Protein AF-A0A2C6XZT0-F1 (afdb_monomer_lite)

Secondary structure (DSSP, 8-state):
--SSPPS--B-TTSSBP--HHHHHHHHHHHHHHHHHHHHHHHHHHHTT--HHHHHHHHHHHHHHSPPSS-S----SPPPPPPPP-----

Organism: NCBI:txid1335062

Sequence (89 aa):
MSLEPPARWPGANGQPVSCREKLKVLAENHREAAAMLRDLLEDAVLMGVDEAAMRRILAELVQSLPSPRRAGAPSGPAPGPTPGAGSAG

pLDDT: mean 85.77, std 17.22, range [43.88, 98.56]

Structure (mmCIF, N/CA/C/O backbone):
data_AF-A0A2C6XZT0-F1
#
_entry.id   AF-A0A2C6XZT0-F1
#
loop_
_atom_site.group_PDB
_atom_site.id
_atom_site.type_symbol
_atom_site.label_atom_id
_atom_site.label_alt_id
_atom_site.label_comp_id
_atom_site.label_asym_id
_atom_site.label_entity_id
_atom_site.label_seq_id
_atom_site.pdbx_PDB_ins_code
_atom_site.Cartn_x
_atom_site.Cartn_y
_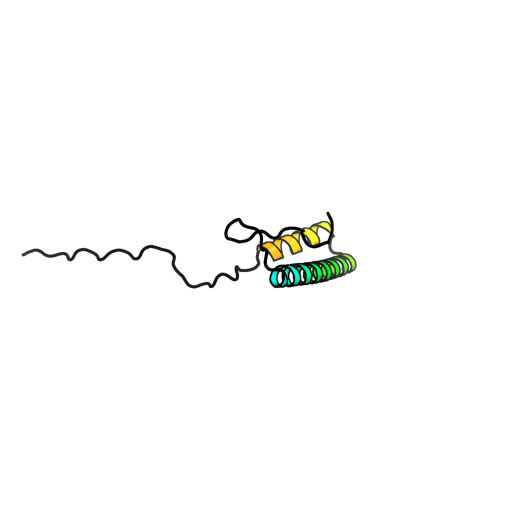atom_site.Cartn_z
_atom_site.occupancy
_atom_site.B_iso_or_equiv
_atom_site.auth_seq_id
_atom_site.auth_comp_id
_atom_site.auth_asym_id
_atom_site.auth_atom_id
_atom_site.pdbx_PDB_model_num
ATOM 1 N N . MET A 1 1 ? -9.651 7.103 -9.606 1.00 56.06 1 MET A N 1
ATOM 2 C CA . MET A 1 1 ? -9.551 6.429 -8.293 1.00 56.06 1 MET A CA 1
ATOM 3 C C . MET A 1 1 ? -8.785 7.375 -7.386 1.00 56.06 1 MET A C 1
ATOM 5 O O . MET A 1 1 ? -7.719 7.811 -7.794 1.00 56.06 1 MET A O 1
ATOM 9 N N . SER A 1 2 ? -9.371 7.799 -6.267 1.00 73.25 2 SER A N 1
ATOM 10 C CA . SER A 1 2 ? -8.730 8.757 -5.354 1.00 73.25 2 SER A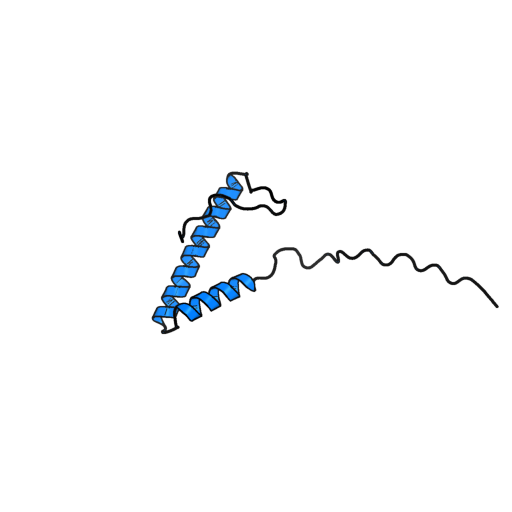 CA 1
ATOM 11 C C . SER A 1 2 ? -7.772 8.020 -4.414 1.00 73.25 2 SER A C 1
ATOM 13 O O . SER A 1 2 ? -8.079 6.894 -4.032 1.00 73.25 2 SER A O 1
ATOM 15 N N . LEU A 1 3 ? -6.654 8.642 -4.026 1.00 84.19 3 LEU A N 1
ATOM 16 C CA . LEU A 1 3 ? -5.743 8.121 -2.987 1.00 84.19 3 LEU A CA 1
ATOM 17 C C . LEU A 1 3 ? -6.226 8.447 -1.560 1.00 84.19 3 LEU A C 1
ATOM 19 O O . LEU A 1 3 ? -5.551 8.147 -0.577 1.00 84.19 3 LEU A O 1
ATOM 23 N N . GLU A 1 4 ? -7.404 9.058 -1.442 1.00 92.81 4 GLU A N 1
ATOM 24 C CA . GLU A 1 4 ? -8.048 9.326 -0.163 1.00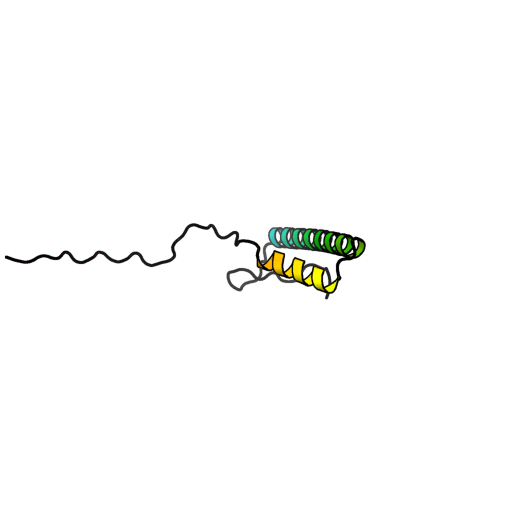 92.81 4 GLU A CA 1
ATOM 25 C C . GLU A 1 4 ? -8.581 8.040 0.486 1.00 92.81 4 GLU A C 1
ATOM 27 O O . GLU A 1 4 ? -9.082 7.155 -0.216 1.00 92.81 4 GLU A O 1
ATOM 32 N N . PRO A 1 5 ? -8.536 7.940 1.827 1.00 94.38 5 PRO A N 1
ATOM 33 C CA . PRO A 1 5 ? -9.132 6.822 2.537 1.00 94.38 5 PRO A CA 1
ATOM 34 C C . PRO A 1 5 ? -10.646 6.727 2.286 1.00 94.38 5 PRO A C 1
ATOM 36 O O . PRO A 1 5 ? -11.329 7.746 2.137 1.00 94.38 5 PRO A O 1
ATOM 39 N N . PRO A 1 6 ? -11.209 5.507 2.286 1.00 92.94 6 PRO A N 1
ATOM 40 C CA . PRO A 1 6 ? -12.631 5.300 2.063 1.00 92.94 6 PRO A CA 1
ATOM 41 C C . PRO A 1 6 ? -13.483 5.920 3.177 1.00 92.94 6 PRO A C 1
ATOM 43 O O . PRO A 1 6 ? -13.157 5.856 4.363 1.00 92.94 6 PRO A O 1
ATOM 46 N N . ALA A 1 7 ? -14.646 6.451 2.791 1.00 90.25 7 ALA A N 1
ATOM 47 C CA . ALA A 1 7 ? -15.614 7.032 3.724 1.00 90.25 7 ALA A CA 1
ATOM 48 C C . ALA A 1 7 ? -16.267 5.992 4.655 1.00 90.25 7 ALA A C 1
ATOM 50 O O . ALA A 1 7 ? -16.795 6.344 5.708 1.00 90.25 7 ALA A O 1
ATOM 51 N N . ARG A 1 8 ? -16.274 4.710 4.263 1.00 92.88 8 ARG A N 1
ATOM 52 C CA . ARG A 1 8 ? -16.855 3.605 5.036 1.00 92.88 8 ARG A CA 1
ATOM 53 C C . ARG A 1 8 ? -15.917 2.406 5.035 1.00 92.88 8 ARG A C 1
ATOM 55 O O . ARG A 1 8 ? -15.515 1.939 3.975 1.00 92.88 8 ARG A O 1
ATOM 62 N N . TRP A 1 9 ? -15.641 1.890 6.229 1.00 95.50 9 TRP A N 1
ATOM 63 C CA . TRP A 1 9 ? -14.816 0.706 6.451 1.00 95.50 9 TRP A CA 1
ATOM 64 C C . TRP A 1 9 ? -15.710 -0.466 6.869 1.00 95.50 9 TRP A C 1
ATOM 66 O O . TRP A 1 9 ? -16.345 -0.371 7.924 1.00 95.50 9 TRP A O 1
ATOM 76 N N . PRO A 1 10 ? -15.814 -1.546 6.073 1.00 95.12 10 PRO A N 1
ATOM 77 C CA . PRO A 1 10 ? -16.656 -2.688 6.413 1.00 95.12 10 PRO A CA 1
ATOM 78 C C . PRO A 1 10 ? -16.073 -3.455 7.606 1.00 95.12 10 PRO A C 1
ATOM 80 O O . PRO A 1 10 ? -14.890 -3.790 7.632 1.00 95.12 10 PRO A O 1
ATOM 83 N N . GLY A 1 11 ? -16.905 -3.734 8.606 1.00 92.88 11 GLY A N 1
ATOM 84 C CA . GLY A 1 11 ? -16.566 -4.611 9.720 1.00 92.88 11 GLY A CA 1
ATOM 85 C C . GLY A 1 11 ? -16.834 -6.081 9.394 1.00 92.88 11 GLY A C 1
ATOM 86 O O . GLY A 1 11 ? -17.632 -6.417 8.521 1.00 92.88 11 GLY A O 1
ATOM 87 N N . ALA A 1 12 ? -16.196 -6.981 10.145 1.00 89.81 12 ALA A N 1
ATOM 88 C CA . ALA A 1 12 ? -16.334 -8.430 9.961 1.00 89.81 12 ALA A CA 1
ATOM 89 C C . ALA A 1 12 ? -17.754 -8.967 10.239 1.00 89.81 12 ALA A C 1
ATOM 91 O O . ALA A 1 12 ? -18.100 -10.056 9.799 1.00 89.81 12 ALA A O 1
ATOM 92 N N . ASN A 1 13 ? -18.580 -8.205 10.958 1.00 90.31 13 ASN A N 1
ATOM 93 C CA . ASN A 1 13 ? -19.983 -8.515 11.244 1.00 90.31 13 ASN A CA 1
ATOM 94 C C . ASN A 1 13 ? -20.952 -7.978 10.170 1.00 90.31 13 ASN A C 1
ATOM 96 O O . ASN A 1 13 ? -22.161 -7.974 10.390 1.00 90.31 13 ASN A O 1
ATOM 100 N N . GLY A 1 14 ? -20.435 -7.458 9.052 1.00 91.12 14 GLY A N 1
ATOM 101 C CA . GLY A 1 14 ? -21.231 -6.842 7.989 1.00 91.12 14 GLY A CA 1
ATOM 102 C C . GLY A 1 14 ? -21.687 -5.408 8.283 1.00 91.12 14 GLY A C 1
ATOM 103 O O . GLY A 1 14 ? -22.240 -4.762 7.398 1.00 91.12 14 GLY A O 1
ATOM 104 N N . GLN A 1 15 ? -21.430 -4.882 9.485 1.00 92.56 15 GLN A N 1
ATOM 105 C CA . GLN A 1 15 ? -21.700 -3.487 9.838 1.00 92.56 15 GLN A CA 1
ATOM 106 C C . GLN A 1 15 ? -20.430 -2.640 9.693 1.00 92.56 15 GLN A C 1
ATOM 108 O O . GLN A 1 15 ? -19.331 -3.143 9.934 1.00 92.56 15 GLN A O 1
ATOM 113 N N . PRO A 1 16 ? -20.530 -1.357 9.309 1.00 94.81 16 PRO A N 1
ATOM 114 C CA . PRO A 1 16 ? -19.361 -0.495 9.199 1.00 94.81 16 PRO A CA 1
ATOM 115 C C . PRO A 1 16 ? -18.733 -0.219 10.571 1.00 94.81 16 PRO A C 1
ATOM 117 O O . PRO A 1 16 ? -19.422 -0.115 11.588 1.00 94.81 16 PRO A O 1
ATOM 120 N N . VAL A 1 17 ? -17.413 -0.040 10.597 1.00 95.69 17 VAL A N 1
ATOM 121 C CA . VAL A 1 17 ? -16.709 0.448 11.789 1.00 95.69 17 VAL A CA 1
ATOM 122 C C . VAL A 1 17 ? -17.190 1.872 12.089 1.00 95.69 17 VAL A C 1
ATOM 124 O O . VAL A 1 17 ? -17.085 2.747 11.238 1.00 95.69 17 VAL A O 1
ATOM 127 N N . SER A 1 18 ? -17.726 2.108 13.289 1.00 93.06 18 SER A N 1
ATOM 128 C CA . SER A 1 18 ? -18.325 3.400 13.677 1.00 93.06 18 SER A CA 1
ATOM 129 C C . SER A 1 18 ? -17.565 4.154 14.773 1.00 93.06 18 SER A C 1
ATOM 131 O O . SER A 1 18 ? -17.766 5.351 14.951 1.00 93.06 18 SER A O 1
ATOM 133 N N . CYS A 1 19 ? -16.679 3.478 15.511 1.00 95.38 19 CYS A N 1
ATOM 134 C CA . CYS A 1 19 ? -15.862 4.110 16.547 1.00 95.38 19 CYS A CA 1
ATOM 135 C C . CYS A 1 19 ? -14.898 5.120 15.911 1.00 95.38 19 CYS A C 1
ATOM 137 O O . CYS A 1 19 ? -14.090 4.761 15.050 1.00 95.38 19 CYS A O 1
ATOM 139 N N . ARG A 1 20 ? -14.988 6.379 16.349 1.00 95.25 20 ARG A N 1
ATOM 140 C CA . ARG A 1 20 ? -14.254 7.511 15.775 1.00 95.25 20 ARG A CA 1
ATOM 141 C C . ARG A 1 20 ? -12.742 7.309 15.835 1.00 95.25 20 ARG A C 1
ATOM 143 O O . ARG A 1 20 ? -12.055 7.576 14.853 1.00 95.25 20 ARG A O 1
ATOM 150 N N . GLU A 1 21 ? -12.230 6.802 16.950 1.00 97.00 21 GLU A N 1
ATOM 151 C CA . GLU A 1 21 ? -10.803 6.546 17.152 1.00 97.00 21 GLU A CA 1
ATOM 152 C C . GLU A 1 21 ? -10.302 5.469 16.185 1.00 97.00 21 GLU A C 1
ATOM 154 O O . GLU A 1 21 ? -9.277 5.653 15.534 1.00 97.00 21 GLU A O 1
ATOM 159 N N . LYS A 1 22 ? -11.065 4.381 16.007 1.00 95.12 22 LYS A N 1
ATOM 160 C CA . LYS A 1 22 ? -10.726 3.329 15.035 1.00 95.12 22 LYS A CA 1
ATOM 161 C C . LYS A 1 22 ? -10.720 3.866 13.608 1.00 95.12 22 LYS A C 1
ATOM 163 O O . LYS A 1 22 ? -9.819 3.545 12.844 1.00 95.12 22 LYS A O 1
ATOM 168 N N . LEU A 1 23 ? -11.708 4.686 13.254 1.00 96.69 23 LEU A N 1
ATOM 169 C CA . LEU A 1 23 ? -11.786 5.308 11.932 1.00 96.69 23 LEU A CA 1
ATOM 170 C C . LEU A 1 23 ? -10.604 6.240 11.661 1.00 96.69 23 LEU A C 1
ATOM 172 O O . LEU A 1 23 ? -10.066 6.220 10.557 1.00 96.69 23 LEU A O 1
ATOM 176 N N . LYS A 1 24 ? -10.178 7.017 12.665 1.00 96.25 24 LYS A N 1
ATOM 177 C CA . LYS A 1 24 ? -8.990 7.869 12.561 1.00 96.25 24 LYS A CA 1
ATOM 178 C C . LYS A 1 24 ? -7.745 7.033 12.253 1.00 96.25 24 LYS A C 1
ATOM 180 O O 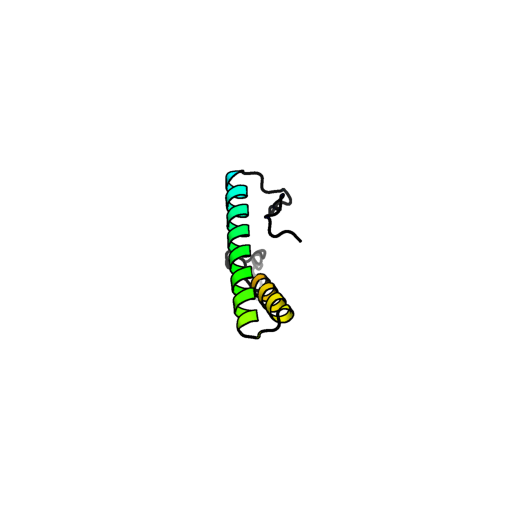. LYS A 1 24 ? -7.091 7.299 11.252 1.00 96.25 24 LYS A O 1
ATOM 185 N N . VAL A 1 25 ? -7.497 5.986 13.042 1.00 97.19 25 VAL A N 1
ATOM 186 C CA . VAL A 1 25 ? -6.342 5.093 12.846 1.00 97.19 25 VAL A CA 1
ATOM 187 C C . VAL A 1 25 ? -6.383 4.416 11.473 1.00 97.19 25 VAL A C 1
ATOM 189 O O . VAL A 1 25 ? -5.380 4.378 10.773 1.00 97.19 25 VAL A O 1
ATOM 192 N N . LEU A 1 26 ? -7.545 3.925 11.027 1.00 97.31 26 LEU A N 1
ATOM 193 C CA . LEU A 1 26 ? -7.678 3.319 9.694 1.00 97.31 26 LEU A CA 1
ATOM 194 C C . LEU A 1 26 ? -7.373 4.317 8.567 1.00 97.31 26 LEU A C 1
ATOM 196 O O . LEU A 1 26 ? -6.733 3.958 7.579 1.00 97.31 26 LEU A O 1
ATOM 200 N N . ALA A 1 27 ? -7.810 5.569 8.714 1.00 96.75 27 ALA A N 1
ATOM 201 C CA . ALA A 1 27 ? -7.530 6.622 7.747 1.00 96.75 27 ALA A CA 1
ATOM 202 C C . ALA A 1 27 ? -6.049 7.045 7.742 1.00 96.75 27 ALA A C 1
ATOM 204 O O . ALA A 1 27 ? -5.530 7.386 6.681 1.00 96.75 27 ALA A O 1
ATOM 205 N N . GLU A 1 28 ? -5.375 7.034 8.895 1.00 97.56 28 GLU A N 1
ATOM 206 C CA . GLU A 1 28 ? -3.927 7.268 9.014 1.00 97.56 28 GLU A CA 1
ATOM 207 C C . GLU A 1 28 ? -3.144 6.129 8.346 1.00 97.56 28 GLU A C 1
ATOM 209 O O . GLU A 1 28 ? -2.420 6.382 7.383 1.00 97.56 28 GLU A O 1
ATOM 214 N N . ASN A 1 29 ? -3.419 4.875 8.720 1.00 96.88 29 ASN A N 1
ATOM 215 C CA . ASN A 1 29 ? -2.788 3.690 8.128 1.00 96.88 29 ASN A CA 1
ATOM 216 C C . ASN A 1 29 ? -2.944 3.641 6.599 1.00 96.88 29 ASN A C 1
ATOM 218 O O . ASN A 1 29 ? -2.013 3.280 5.884 1.00 96.88 29 ASN A O 1
ATOM 222 N N . HIS A 1 30 ? -4.124 3.999 6.078 1.00 97.38 30 HIS A N 1
ATOM 223 C CA . HIS A 1 30 ? -4.355 4.052 4.633 1.00 97.38 30 HIS A CA 1
ATOM 224 C C . HIS A 1 30 ? -3.444 5.067 3.943 1.00 97.38 30 HIS A C 1
ATOM 226 O O . HIS A 1 30 ? -2.886 4.779 2.887 1.00 97.38 30 HIS A O 1
ATOM 232 N N . ARG A 1 31 ? -3.311 6.269 4.516 1.00 96.56 31 ARG A N 1
ATOM 233 C CA . ARG A 1 31 ? -2.465 7.323 3.944 1.00 96.56 31 ARG A CA 1
ATOM 234 C C . ARG A 1 31 ? -0.995 6.930 3.975 1.00 96.56 31 ARG A C 1
ATOM 236 O O . ARG A 1 31 ? -0.309 7.133 2.979 1.00 96.56 31 ARG A O 1
ATOM 243 N N . GLU A 1 32 ? -0.542 6.329 5.071 1.00 97.69 32 GLU A N 1
ATOM 244 C CA . GLU A 1 32 ? 0.824 5.814 5.193 1.00 97.69 32 GLU A CA 1
ATOM 245 C C . GLU A 1 32 ? 1.107 4.729 4.148 1.00 97.69 32 GLU A C 1
ATOM 247 O O . GLU A 1 32 ? 2.096 4.814 3.422 1.00 97.69 32 GLU A O 1
ATOM 252 N N . ALA A 1 33 ? 0.204 3.755 3.995 1.00 96.44 33 ALA A N 1
ATOM 253 C CA . ALA A 1 33 ? 0.336 2.718 2.976 1.00 96.44 33 ALA A CA 1
ATOM 254 C C . ALA A 1 33 ? 0.334 3.297 1.553 1.00 96.44 33 ALA A C 1
ATOM 256 O O . ALA A 1 33 ? 1.155 2.898 0.731 1.00 96.44 33 ALA A O 1
ATOM 257 N N . ALA A 1 34 ? -0.548 4.256 1.257 1.00 95.94 34 ALA A N 1
ATOM 258 C CA . ALA A 1 34 ? -0.601 4.905 -0.050 1.00 95.94 34 ALA A CA 1
ATOM 259 C C . ALA A 1 34 ? 0.691 5.673 -0.371 1.00 95.94 34 ALA A C 1
ATOM 261 O O . ALA A 1 34 ? 1.162 5.612 -1.506 1.00 95.94 34 ALA A O 1
ATOM 262 N N . ALA A 1 35 ? 1.272 6.363 0.617 1.00 96.25 35 ALA A N 1
ATOM 263 C CA . ALA A 1 35 ? 2.556 7.037 0.461 1.00 96.25 35 ALA A CA 1
ATOM 264 C C . ALA A 1 35 ? 3.681 6.027 0.183 1.00 96.25 35 ALA A C 1
ATOM 266 O O . ALA A 1 35 ? 4.342 6.140 -0.841 1.00 96.25 35 ALA A O 1
ATOM 267 N N . MET A 1 36 ? 3.816 4.983 1.009 1.00 97.00 36 MET A N 1
ATOM 268 C CA . MET A 1 36 ? 4.848 3.954 0.819 1.00 97.00 36 MET A CA 1
ATOM 269 C C . MET A 1 36 ? 4.731 3.235 -0.530 1.00 97.00 36 MET A C 1
ATOM 271 O O . MET A 1 36 ? 5.731 3.012 -1.203 1.00 97.00 36 MET A O 1
ATOM 275 N N . LEU A 1 37 ? 3.516 2.868 -0.950 1.00 96.88 37 LEU A N 1
ATOM 276 C CA . LEU A 1 37 ? 3.301 2.187 -2.231 1.00 96.88 37 LEU A CA 1
ATOM 277 C C . LEU A 1 37 ? 3.614 3.083 -3.433 1.00 96.88 37 LEU A C 1
ATOM 279 O O . LEU A 1 37 ? 4.051 2.570 -4.462 1.00 96.88 37 LEU A O 1
ATOM 283 N N . ARG A 1 38 ? 3.383 4.397 -3.320 1.00 96.69 38 ARG A N 1
ATOM 284 C CA . ARG A 1 38 ? 3.787 5.360 -4.349 1.00 96.69 38 ARG A CA 1
ATOM 285 C C . ARG A 1 38 ? 5.307 5.418 -4.442 1.00 96.69 38 ARG A C 1
ATOM 287 O O . ARG A 1 38 ? 5.823 5.243 -5.538 1.00 96.69 38 ARG A O 1
ATOM 294 N N . ASP A 1 39 ? 5.989 5.593 -3.316 1.00 97.94 39 ASP A N 1
ATOM 295 C CA . ASP A 1 39 ? 7.447 5.714 -3.291 1.00 97.94 39 ASP A CA 1
ATOM 296 C C . ASP A 1 39 ? 8.102 4.432 -3.861 1.00 97.94 39 ASP A C 1
ATOM 298 O O . ASP A 1 39 ? 8.951 4.503 -4.745 1.00 97.94 39 ASP A O 1
ATOM 302 N N . LEU A 1 40 ? 7.598 3.242 -3.495 1.00 98.06 40 LEU A N 1
ATOM 303 C CA . LEU A 1 40 ? 8.040 1.961 -4.074 1.00 98.06 40 LEU A CA 1
ATOM 304 C C . LEU A 1 40 ? 7.820 1.863 -5.592 1.00 98.06 40 LEU A C 1
ATOM 306 O O . LEU A 1 40 ? 8.630 1.264 -6.301 1.00 98.06 40 LEU A O 1
ATOM 310 N N . LEU A 1 41 ? 6.699 2.391 -6.092 1.00 98.19 41 LEU A N 1
ATOM 311 C CA . LEU A 1 41 ? 6.411 2.405 -7.525 1.00 98.19 41 LEU A CA 1
ATOM 312 C C . LEU A 1 41 ? 7.360 3.355 -8.264 1.00 98.19 41 LEU A C 1
ATOM 314 O O . LEU A 1 41 ? 7.881 2.981 -9.313 1.00 98.19 41 LEU A O 1
ATOM 318 N N . GLU A 1 42 ? 7.584 4.552 -7.721 1.00 98.25 42 GLU A N 1
ATOM 319 C CA . GLU A 1 42 ? 8.496 5.553 -8.282 1.00 98.25 42 GLU A CA 1
ATOM 320 C C . GLU A 1 42 ? 9.924 5.005 -8.367 1.00 98.25 42 GLU A C 1
ATOM 322 O O . GLU A 1 42 ? 10.521 5.036 -9.445 1.00 98.25 42 GLU A O 1
ATOM 327 N N . ASP A 1 43 ? 10.426 4.398 -7.290 1.00 98.50 43 ASP A N 1
ATOM 328 C CA . ASP A 1 43 ? 11.757 3.787 -7.257 1.00 98.50 43 ASP A CA 1
ATOM 329 C C . ASP A 1 43 ? 11.907 2.679 -8.310 1.00 98.50 43 ASP A C 1
ATOM 331 O O . ASP A 1 43 ? 12.896 2.628 -9.045 1.00 98.50 43 ASP A O 1
ATOM 335 N N . ALA A 1 44 ? 10.913 1.796 -8.433 1.00 98.44 44 ALA A N 1
ATOM 336 C CA . ALA A 1 44 ? 10.945 0.715 -9.415 1.00 98.44 44 ALA A CA 1
ATOM 337 C C . ALA A 1 44 ? 10.953 1.234 -10.858 1.00 98.44 44 ALA A C 1
ATOM 339 O O . ALA A 1 44 ? 11.725 0.741 -11.685 1.00 98.44 44 ALA A O 1
ATOM 340 N N . VAL A 1 45 ? 10.135 2.246 -11.156 1.00 98.25 45 VAL A N 1
ATOM 341 C CA . VAL A 1 45 ? 10.105 2.873 -12.484 1.00 98.25 45 VAL A CA 1
ATOM 342 C C . VAL A 1 45 ? 11.435 3.569 -12.784 1.00 98.25 45 VAL A C 1
ATOM 344 O O . VAL A 1 45 ? 11.963 3.411 -13.885 1.00 98.25 45 VAL A O 1
ATOM 347 N N . LEU A 1 46 ? 12.031 4.265 -11.810 1.00 98.44 46 LEU A N 1
ATOM 348 C CA . LEU A 1 46 ? 13.359 4.878 -11.953 1.00 98.44 46 LEU A CA 1
ATOM 349 C C . LEU A 1 46 ? 14.462 3.842 -12.222 1.00 98.44 46 LEU A C 1
ATOM 351 O O . LEU A 1 46 ? 15.407 4.129 -12.956 1.00 98.44 46 LEU A O 1
ATOM 355 N N . MET A 1 47 ? 14.326 2.628 -11.684 1.00 98.19 47 MET A N 1
ATOM 356 C CA . MET A 1 47 ? 15.227 1.499 -11.951 1.00 98.19 47 MET A CA 1
ATOM 357 C C . MET A 1 47 ? 14.940 0.766 -13.277 1.00 98.19 47 MET A C 1
ATOM 359 O O . MET A 1 47 ? 15.637 -0.195 -13.604 1.00 98.19 47 MET A O 1
ATOM 363 N N . GLY A 1 48 ? 13.949 1.206 -14.059 1.00 98.00 48 GLY A N 1
ATOM 364 C CA . GLY A 1 48 ? 13.618 0.638 -15.370 1.00 98.00 48 GLY A CA 1
ATOM 365 C C . GLY A 1 48 ? 12.645 -0.544 -15.335 1.00 98.00 48 GLY A C 1
ATOM 366 O O . GLY A 1 48 ? 12.531 -1.269 -16.325 1.00 98.00 48 GLY A O 1
ATOM 367 N N . VAL A 1 49 ? 11.941 -0.760 -14.221 1.00 98.50 49 VAL A N 1
ATOM 368 C CA . VAL A 1 49 ? 10.855 -1.746 -14.149 1.00 98.50 49 VAL A CA 1
ATOM 369 C C . VAL A 1 49 ? 9.627 -1.207 -14.888 1.00 98.50 49 VAL A C 1
ATOM 371 O O . VAL A 1 49 ? 9.263 -0.042 -14.744 1.00 98.50 49 VAL A O 1
ATOM 374 N N . ASP A 1 50 ? 8.955 -2.067 -15.656 1.00 98.56 50 ASP A N 1
ATOM 375 C CA . ASP A 1 50 ? 7.666 -1.737 -16.271 1.00 98.56 50 ASP A CA 1
ATOM 376 C C . ASP A 1 50 ? 6.624 -1.367 -15.199 1.00 98.56 50 ASP A C 1
ATOM 378 O O . ASP A 1 50 ? 6.352 -2.140 -14.276 1.00 98.56 50 ASP A O 1
ATOM 382 N N . GLU A 1 51 ? 6.004 -0.192 -15.334 1.00 98.31 51 GLU A N 1
ATOM 383 C CA . GLU A 1 51 ? 5.062 0.337 -14.342 1.00 98.31 51 GLU A CA 1
ATOM 384 C C . GLU A 1 51 ? 3.867 -0.609 -14.134 1.00 98.31 51 GLU A C 1
ATOM 386 O O . GLU A 1 51 ? 3.446 -0.872 -13.003 1.00 98.31 51 GLU A O 1
ATOM 391 N N . ALA A 1 52 ? 3.322 -1.163 -15.222 1.00 98.25 52 ALA A N 1
ATOM 392 C CA . ALA A 1 52 ? 2.178 -2.066 -15.150 1.00 98.25 52 ALA A CA 1
ATOM 393 C C . ALA A 1 52 ? 2.545 -3.405 -14.488 1.00 98.25 52 ALA A C 1
ATOM 395 O O . ALA A 1 52 ? 1.721 -3.998 -13.784 1.00 98.25 52 ALA A O 1
ATOM 396 N N . ALA A 1 53 ? 3.763 -3.907 -14.694 1.00 98.38 53 ALA A N 1
ATOM 397 C CA . ALA A 1 53 ? 4.303 -5.058 -13.979 1.00 98.38 53 ALA A CA 1
ATOM 398 C C . ALA A 1 53 ? 4.470 -4.760 -12.484 1.00 98.38 53 ALA A C 1
ATOM 400 O O . ALA A 1 53 ? 3.969 -5.531 -11.667 1.00 98.38 53 ALA A O 1
ATOM 401 N N . MET A 1 54 ? 5.061 -3.621 -12.112 1.00 98.31 54 MET A N 1
ATOM 402 C CA . MET A 1 54 ? 5.246 -3.259 -10.701 1.00 98.31 54 MET A CA 1
ATOM 403 C C . MET A 1 54 ? 3.911 -3.120 -9.955 1.00 98.31 54 MET A C 1
ATOM 405 O O . MET A 1 54 ? 3.759 -3.629 -8.844 1.00 98.31 54 MET A O 1
ATOM 409 N N . ARG A 1 55 ? 2.894 -2.514 -10.585 1.00 97.88 55 ARG A N 1
ATOM 410 C CA . ARG A 1 55 ? 1.534 -2.434 -10.016 1.00 97.88 55 ARG A CA 1
ATOM 411 C C . ARG A 1 55 ? 0.935 -3.814 -9.727 1.00 97.88 55 ARG A C 1
ATOM 413 O O . ARG A 1 55 ? 0.288 -3.986 -8.695 1.00 97.88 55 ARG A O 1
ATOM 420 N N . ARG A 1 56 ? 1.152 -4.791 -10.616 1.00 98.31 56 ARG A N 1
ATOM 421 C CA . ARG A 1 56 ? 0.708 -6.182 -10.415 1.00 98.31 56 ARG A CA 1
ATOM 422 C C . ARG A 1 56 ? 1.458 -6.844 -9.263 1.00 98.31 56 ARG A C 1
ATOM 424 O O . ARG A 1 56 ? 0.811 -7.391 -8.378 1.00 98.31 56 ARG A O 1
ATOM 431 N N . ILE A 1 57 ? 2.782 -6.698 -9.216 1.00 98.19 57 ILE A N 1
ATOM 432 C CA . ILE A 1 57 ? 3.632 -7.243 -8.145 1.00 98.19 57 ILE A CA 1
ATOM 433 C C . ILE A 1 57 ? 3.196 -6.718 -6.771 1.00 98.19 57 ILE A C 1
ATOM 435 O O . ILE A 1 57 ? 3.003 -7.502 -5.844 1.00 98.19 57 ILE A O 1
ATOM 439 N N . LEU A 1 58 ? 2.979 -5.406 -6.631 1.00 97.38 58 LEU A N 1
ATOM 440 C CA . LEU A 1 58 ? 2.514 -4.813 -5.372 1.00 97.38 58 LEU A CA 1
ATOM 441 C C . LEU A 1 58 ? 1.114 -5.316 -4.979 1.00 97.38 58 LEU A C 1
ATOM 443 O O . LEU A 1 58 ? 0.862 -5.595 -3.806 1.00 97.38 58 LEU A O 1
ATOM 447 N N . ALA A 1 59 ? 0.206 -5.475 -5.946 1.00 96.94 59 ALA A N 1
ATOM 448 C CA . ALA A 1 59 ? -1.129 -6.014 -5.693 1.00 96.94 59 ALA A CA 1
ATOM 449 C C . ALA A 1 59 ? -1.100 -7.495 -5.274 1.00 96.94 59 ALA A C 1
ATOM 451 O O . ALA A 1 59 ? -1.877 -7.905 -4.408 1.00 96.94 59 ALA A O 1
ATOM 452 N N . GLU A 1 60 ? -0.221 -8.301 -5.868 1.00 97.88 60 GLU A N 1
ATOM 453 C CA . GLU A 1 60 ? -0.003 -9.704 -5.500 1.00 97.88 60 GLU A CA 1
ATOM 454 C C . GLU A 1 60 ? 0.632 -9.826 -4.112 1.00 97.88 60 GLU A C 1
ATOM 456 O O . GLU A 1 60 ? 0.174 -10.629 -3.297 1.00 97.88 60 GLU A O 1
ATOM 461 N N . LEU A 1 61 ? 1.609 -8.970 -3.793 1.00 97.00 61 LEU A N 1
ATOM 462 C CA . LEU A 1 61 ? 2.216 -8.908 -2.465 1.00 97.00 61 LEU A CA 1
ATOM 463 C C . LEU A 1 61 ? 1.151 -8.679 -1.386 1.00 97.00 61 LEU A C 1
ATOM 465 O O . LEU A 1 61 ? 1.090 -9.446 -0.427 1.00 97.00 61 LEU A O 1
ATOM 469 N N . VAL A 1 62 ? 0.269 -7.689 -1.569 1.00 95.44 62 VAL A N 1
ATOM 470 C CA . VAL A 1 62 ? -0.826 -7.398 -0.624 1.00 95.44 62 VAL A CA 1
ATOM 471 C C . VAL A 1 62 ? -1.778 -8.589 -0.464 1.00 95.44 62 VAL A C 1
ATOM 473 O O . VAL A 1 62 ? -2.207 -8.878 0.652 1.00 95.44 62 VAL A O 1
ATOM 476 N N . GLN A 1 63 ? -2.082 -9.310 -1.546 1.00 95.81 63 GLN A N 1
ATOM 477 C CA . GLN A 1 63 ? -2.922 -10.516 -1.499 1.00 95.81 63 GLN A CA 1
ATOM 478 C C . GLN A 1 63 ? -2.241 -11.698 -0.795 1.00 95.81 63 GLN A C 1
ATOM 480 O O . GLN A 1 63 ? -2.926 -12.529 -0.200 1.00 95.81 63 GLN A O 1
ATOM 485 N N . SER A 1 64 ? -0.909 -11.770 -0.844 1.00 96.25 64 SER A N 1
ATOM 486 C CA . SER A 1 64 ? -0.119 -12.844 -0.231 1.00 96.25 64 SER A CA 1
ATOM 487 C C . SER A 1 64 ? 0.112 -12.672 1.276 1.00 96.25 64 SER A C 1
ATOM 489 O O . SER A 1 64 ? 0.596 -13.598 1.930 1.00 96.25 64 SER A O 1
ATOM 491 N N . LEU A 1 65 ? -0.225 -11.503 1.842 1.00 93.81 65 LEU A N 1
ATOM 492 C CA . LEU A 1 65 ? 0.007 -11.219 3.256 1.00 93.81 65 LEU A CA 1
ATOM 493 C C . LEU A 1 65 ? -0.745 -12.223 4.149 1.00 93.81 65 LEU A C 1
ATOM 495 O O . LEU A 1 65 ? -1.951 -12.434 3.973 1.00 93.81 65 LEU A O 1
ATOM 499 N N . PRO A 1 66 ? -0.070 -12.836 5.140 1.00 91.12 66 PRO A N 1
ATOM 500 C CA . PRO A 1 66 ? -0.701 -13.813 6.012 1.00 91.12 66 PRO A CA 1
ATOM 501 C C . PRO A 1 66 ? -1.826 -13.169 6.824 1.00 91.12 66 PRO A C 1
ATOM 503 O O . PRO A 1 66 ? -1.734 -12.025 7.277 1.00 91.12 66 PRO A O 1
ATOM 506 N N . SER A 1 67 ? -2.899 -13.930 7.055 1.00 85.62 67 SER A N 1
ATOM 507 C CA . SER A 1 67 ? -3.988 -13.450 7.901 1.00 85.62 67 SER A CA 1
ATOM 508 C C . SER A 1 67 ? -3.492 -13.255 9.340 1.00 85.62 67 SER A C 1
ATOM 510 O O . SER A 1 67 ? -2.917 -14.180 9.911 1.00 85.62 67 SER A O 1
ATOM 512 N N . PRO A 1 68 ? -3.794 -12.116 9.988 1.00 81.56 68 PRO A N 1
ATOM 513 C CA . PRO A 1 68 ? -3.479 -11.909 11.400 1.00 81.56 68 PRO A CA 1
ATOM 514 C C . PRO A 1 68 ? -4.382 -12.732 12.338 1.00 81.56 68 PRO A C 1
ATOM 516 O O . PRO A 1 68 ? -4.208 -12.702 13.558 1.00 81.56 68 PRO A O 1
ATOM 519 N N . ARG A 1 69 ? -5.367 -13.474 11.804 1.00 74.25 69 ARG A N 1
ATOM 520 C CA . ARG A 1 69 ? -6.140 -14.447 12.583 1.00 74.25 69 ARG A CA 1
ATOM 521 C C . ARG A 1 69 ? -5.194 -15.565 13.013 1.00 74.25 69 ARG A C 1
ATOM 523 O O . ARG A 1 69 ? -4.690 -16.306 12.181 1.00 74.25 69 ARG A O 1
ATOM 530 N N . ARG A 1 70 ? -4.949 -15.637 14.323 1.00 55.31 70 ARG A N 1
ATOM 531 C CA . ARG A 1 70 ? -4.040 -16.575 14.995 1.00 55.31 70 ARG A CA 1
ATOM 532 C C . ARG A 1 70 ? -4.103 -17.968 14.345 1.00 55.31 70 ARG A C 1
ATOM 534 O O . ARG A 1 70 ? -5.177 -18.563 14.292 1.00 55.31 70 ARG A O 1
ATOM 541 N N . ALA A 1 71 ? -2.960 -18.484 13.893 1.00 54.28 71 ALA A N 1
ATOM 542 C CA . ALA A 1 71 ? -2.773 -19.856 13.413 1.00 54.28 71 ALA A CA 1
ATOM 543 C C . ALA A 1 71 ? -2.945 -20.879 14.559 1.00 54.28 71 ALA A C 1
ATOM 545 O O . ALA A 1 71 ? -1.995 -21.526 14.987 1.00 54.28 71 ALA A O 1
ATOM 546 N N . GLY A 1 72 ? -4.150 -20.972 15.125 1.00 48.81 72 GLY A N 1
ATOM 547 C CA . GLY A 1 72 ? -4.404 -21.751 16.332 1.00 48.81 72 GLY A CA 1
ATOM 548 C C . GLY A 1 72 ? -5.874 -21.782 16.727 1.00 48.81 72 GLY A C 1
ATOM 549 O O . GLY A 1 72 ? -6.242 -21.230 17.757 1.00 48.81 72 GLY A O 1
ATOM 550 N N . ALA A 1 73 ? -6.706 -22.416 15.905 1.00 43.88 73 ALA A N 1
ATOM 551 C CA . ALA A 1 73 ? -7.918 -23.100 16.350 1.00 43.88 73 ALA A CA 1
ATOM 552 C C . ALA A 1 73 ? -8.379 -24.040 15.224 1.00 43.88 73 ALA A C 1
ATOM 554 O O . ALA A 1 73 ? -8.830 -23.547 14.185 1.00 43.88 73 ALA A O 1
ATOM 555 N N . PRO A 1 74 ? -8.287 -25.373 15.375 1.00 47.72 74 PRO A N 1
ATOM 556 C CA . PRO A 1 74 ? -9.056 -26.259 14.518 1.00 47.72 74 PRO A CA 1
ATOM 557 C C . PRO A 1 74 ? -10.538 -26.016 14.827 1.00 47.72 74 PRO A C 1
ATOM 559 O O . PRO A 1 74 ? -11.046 -26.424 15.866 1.00 47.72 74 PRO A O 1
ATOM 562 N N . SER A 1 75 ? -11.240 -25.322 13.934 1.00 58.22 75 SER A N 1
ATOM 563 C CA . SER A 1 75 ? -12.706 -25.308 13.919 1.00 58.22 75 SER A CA 1
ATOM 564 C C . SER A 1 75 ? -13.194 -26.567 13.202 1.00 58.22 75 SER A C 1
ATOM 566 O O . SER A 1 75 ? -13.758 -26.522 12.11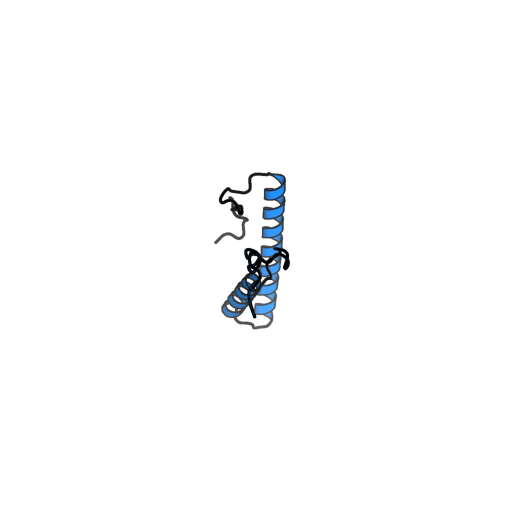6 1.00 58.22 75 SER A O 1
ATOM 568 N N . GLY A 1 76 ? -12.912 -27.717 13.808 1.00 60.81 76 GLY A N 1
ATOM 569 C CA . GLY A 1 76 ? -13.537 -28.989 13.469 1.00 60.81 76 GLY A CA 1
ATOM 570 C C . GLY A 1 76 ? -14.216 -29.529 14.725 1.00 60.81 76 GLY A C 1
ATOM 571 O O . GLY A 1 76 ? -13.619 -29.431 15.801 1.00 60.81 76 GLY A O 1
ATOM 572 N N . PRO A 1 77 ? -15.449 -30.061 14.650 1.00 61.41 77 PRO A N 1
ATOM 573 C CA . PRO A 1 77 ? -16.029 -30.751 15.792 1.00 61.41 77 PRO A CA 1
ATOM 574 C C . PRO A 1 77 ? -15.105 -31.914 16.170 1.00 61.41 77 PRO A C 1
ATOM 576 O O . PRO A 1 77 ? -14.669 -32.671 15.301 1.00 61.41 77 PRO A O 1
ATOM 579 N N . ALA A 1 78 ? -14.770 -32.023 17.458 1.00 59.75 78 ALA A N 1
ATOM 580 C CA . ALA A 1 78 ? -14.009 -33.151 17.979 1.00 59.75 78 ALA A CA 1
ATOM 581 C C . ALA A 1 78 ? -14.673 -34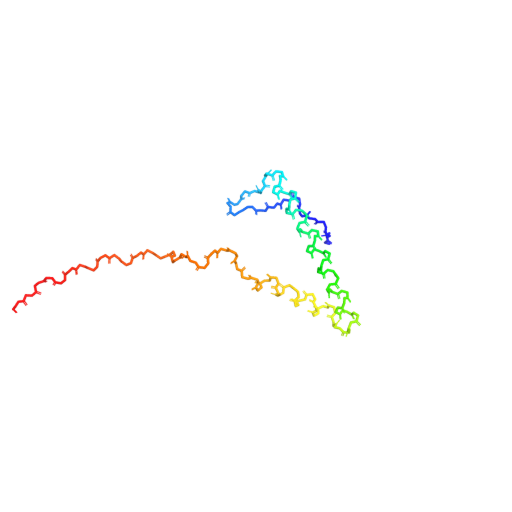.464 17.520 1.00 59.75 78 ALA A C 1
ATOM 583 O O . ALA A 1 78 ? -15.905 -34.556 17.591 1.00 59.75 78 ALA A O 1
ATOM 584 N N . PRO A 1 79 ? -13.915 -35.471 17.046 1.00 61.31 79 PRO A N 1
ATOM 585 C CA . PRO A 1 79 ? -14.495 -36.781 16.800 1.00 61.31 79 PRO A CA 1
ATOM 586 C C . PRO A 1 79 ? -15.113 -37.265 18.115 1.00 61.31 79 PRO A C 1
ATOM 588 O O . PRO A 1 79 ? -14.451 -37.281 19.154 1.00 61.31 79 PRO A O 1
ATOM 591 N N . GLY A 1 80 ? -16.414 -37.562 18.077 1.00 60.81 80 GLY A N 1
ATOM 592 C CA . GLY A 1 80 ? -17.157 -38.045 19.234 1.00 60.81 80 GLY A CA 1
ATOM 593 C C . GLY A 1 80 ? -16.528 -39.318 19.810 1.00 60.81 80 GLY A C 1
ATOM 594 O O . GLY A 1 80 ? -15.774 -40.002 19.112 1.00 60.81 80 GLY A O 1
ATOM 595 N N . PRO A 1 81 ? -16.815 -39.647 21.081 1.00 61.91 81 PRO A N 1
ATOM 596 C CA . PRO A 1 81 ? -16.259 -40.833 21.711 1.00 61.91 81 PRO A CA 1
ATOM 597 C C . PRO A 1 81 ? -16.643 -42.069 20.893 1.00 61.91 81 PRO A C 1
ATOM 599 O O . PRO A 1 81 ? -17.824 -42.351 20.693 1.00 61.91 81 PRO A O 1
ATOM 602 N N . THR A 1 82 ? -15.637 -42.798 20.407 1.00 62.75 82 THR A N 1
ATOM 603 C CA . THR A 1 82 ? -15.816 -44.135 19.836 1.00 62.75 82 THR A CA 1
ATOM 604 C C . THR A 1 82 ? -16.561 -44.999 20.854 1.00 62.75 82 THR A C 1
ATOM 606 O O . THR A 1 82 ? -16.076 -45.124 21.984 1.00 62.75 82 THR A O 1
ATOM 609 N N . PRO A 1 83 ? -17.721 -45.587 20.508 1.00 56.91 83 PRO A N 1
ATOM 610 C CA . PRO A 1 83 ? -18.392 -46.507 21.407 1.00 56.91 83 PRO A CA 1
ATOM 611 C C . PRO A 1 83 ? -17.487 -47.720 21.605 1.00 56.91 83 PRO A C 1
ATOM 613 O O . PRO A 1 83 ? -16.981 -48.302 20.644 1.00 56.91 83 PRO A O 1
ATOM 616 N N . GLY A 1 84 ? -17.243 -48.048 22.873 1.00 61.59 84 GLY A N 1
ATOM 617 C CA . GLY A 1 84 ? -16.439 -49.190 23.268 1.00 61.59 84 GLY A CA 1
ATOM 618 C C . GLY A 1 84 ? -16.957 -50.463 22.610 1.00 61.59 84 GLY A C 1
ATOM 619 O O . GLY A 1 84 ? -18.133 -50.806 22.737 1.00 61.59 84 GLY A O 1
ATOM 620 N N . ALA A 1 85 ? -16.061 -51.163 21.921 1.00 57.28 85 ALA A N 1
ATOM 621 C CA . ALA A 1 85 ? -16.275 -52.544 21.536 1.00 57.28 85 ALA A CA 1
ATOM 622 C C . ALA A 1 85 ? -16.262 -53.395 22.815 1.00 57.28 85 ALA A C 1
ATOM 624 O O . ALA A 1 85 ? -15.213 -53.797 23.313 1.00 57.28 85 ALA A O 1
ATOM 625 N N . GLY A 1 86 ? -17.447 -53.587 23.387 1.00 59.97 86 GLY A N 1
ATOM 626 C CA . GLY A 1 86 ? -17.741 -54.724 24.244 1.00 59.97 86 GLY A CA 1
ATOM 627 C C . GLY A 1 86 ? -18.199 -55.916 23.400 1.00 59.97 86 GLY A C 1
ATOM 628 O O . GLY A 1 86 ? -18.748 -55.730 22.314 1.00 59.97 86 GLY A O 1
ATOM 629 N N . SER A 1 87 ? -18.040 -57.108 23.983 1.00 52.06 87 SER A N 1
ATOM 630 C CA . SER A 1 87 ? -18.390 -58.450 23.479 1.00 52.06 87 SER A CA 1
ATOM 631 C C . SER A 1 87 ? -17.437 -59.027 22.429 1.00 52.06 87 SER A C 1
ATOM 633 O O . SER A 1 87 ? -17.038 -58.340 21.503 1.00 52.06 87 SER A O 1
ATOM 635 N N . ALA A 1 88 ? -17.073 -60.307 22.447 1.00 52.03 88 ALA A N 1
ATOM 636 C CA . ALA A 1 88 ? -17.427 -61.446 23.294 1.00 52.03 88 ALA A CA 1
ATOM 637 C C . ALA A 1 88 ? -16.497 -62.616 22.909 1.00 52.03 88 ALA A C 1
ATOM 639 O O . ALA A 1 88 ? -16.029 -62.648 21.770 1.00 52.03 88 ALA A O 1
ATOM 640 N N . GLY A 1 89 ? -16.314 -63.588 23.809 1.00 47.19 89 GLY A N 1
ATOM 641 C CA . GLY A 1 89 ? -15.720 -64.898 23.500 1.00 47.19 89 GLY A CA 1
ATOM 642 C C . GLY A 1 89 ? -14.486 -65.220 24.312 1.00 47.19 89 GLY A C 1
ATOM 643 O O . GLY A 1 89 ? -13.388 -64.862 23.843 1.00 47.19 89 GLY A O 1
#

Foldseek 3Di:
DDLFDDPWDQDPVRDTDDDPVVVVVSRVVSNVVSVVLVVQLVVCVVVVHDSVVSVVVVVVVVVPDDDPPDPDDPPDPDDPDDPDDDDDD

Radius of gyration: 23.69 Å; chains: 1; bounding box: 37×74×40 Å